Protein AF-A0AAE9TI35-F1 (afdb_monomer)

Solvent-accessible surface area (backbone atoms only — not comparable to full-atom values): 8285 Å² total; per-residue (Å²): 56,93,45,39,50,46,70,30,48,56,44,81,41,70,47,66,88,48,84,56,78,42,83,76,48,76,48,77,46,76,42,61,62,67,82,90,70,99,48,74,66,58,46,54,52,44,48,52,53,50,47,70,76,43,61,89,37,64,65,44,81,18,54,35,72,57,67,71,68,41,52,56,33,46,77,58,62,21,44,69,43,72,44,69,63,56,60,64,62,46,52,40,51,54,46,40,49,48,47,66,77,54,62,79,80,77,80,80,84,80,85,86,90,82,90,86,89,82,90,80,90,89,80,89,81,87,84,83,82,130

Organism: Paenibacillus polymyxa (NCBI:txid1406)

Structure (mmCIF, N/CA/C/O backbone):
data_AF-A0AAE9TI35-F1
#
_entry.id   AF-A0AAE9TI35-F1
#
loop_
_atom_site.group_PDB
_atom_site.id
_atom_site.type_symbol
_atom_site.label_atom_id
_atom_site.label_alt_id
_atom_site.label_comp_id
_atom_site.label_asym_id
_atom_site.label_entity_id
_atom_site.label_seq_id
_atom_site.pdbx_PDB_ins_code
_atom_site.Cartn_x
_atom_site.Cartn_y
_atom_site.Cartn_z
_atom_site.occupancy
_atom_site.B_iso_or_equiv
_atom_site.auth_seq_id
_atom_site.auth_comp_id
_atom_site.auth_asym_id
_atom_site.auth_atom_id
_atom_site.pdbx_PDB_model_num
ATOM 1 N N . MET A 1 1 ? 6.297 -2.334 9.171 1.00 83.50 1 MET A N 1
ATOM 2 C CA . MET A 1 1 ? 6.317 -2.728 7.746 1.00 83.50 1 MET A CA 1
ATOM 3 C C . MET A 1 1 ? 7.580 -3.492 7.413 1.00 83.50 1 MET A C 1
ATOM 5 O O . MET A 1 1 ? 8.645 -3.146 7.909 1.00 83.50 1 MET A O 1
ATOM 9 N N . ASN A 1 2 ? 7.466 -4.517 6.572 1.00 74.25 2 ASN A N 1
ATOM 10 C CA . ASN A 1 2 ? 8.547 -5.464 6.288 1.00 74.25 2 ASN A CA 1
ATOM 11 C C . ASN A 1 2 ? 9.257 -5.236 4.941 1.00 74.25 2 ASN A C 1
ATOM 13 O O . ASN A 1 2 ? 10.379 -5.708 4.775 1.00 74.25 2 ASN A O 1
ATOM 17 N N . GLN A 1 3 ? 8.640 -4.531 3.984 1.00 85.00 3 GLN A N 1
ATOM 18 C CA . GLN A 1 3 ? 9.132 -4.498 2.604 1.00 85.00 3 GLN A CA 1
ATOM 19 C C . GLN A 1 3 ? 8.966 -3.125 1.929 1.00 85.00 3 GLN A C 1
ATOM 21 O O . GLN A 1 3 ? 7.977 -2.415 2.121 1.00 85.00 3 GLN A O 1
ATOM 26 N N . HIS A 1 4 ? 9.936 -2.783 1.076 1.00 90.62 4 HIS A N 1
ATOM 27 C CA . HIS A 1 4 ? 9.862 -1.658 0.143 1.00 90.62 4 HIS A CA 1
ATOM 28 C C . HIS A 1 4 ? 8.936 -2.010 -1.029 1.00 90.62 4 HIS A C 1
ATOM 30 O O . HIS A 1 4 ? 9.104 -3.077 -1.629 1.00 90.62 4 HIS A O 1
ATOM 36 N N . PHE A 1 5 ? 8.049 -1.093 -1.428 1.00 91.25 5 PHE A N 1
ATOM 37 C CA . PHE A 1 5 ? 7.047 -1.289 -2.489 1.00 91.25 5 PHE A CA 1
ATOM 38 C C . PHE A 1 5 ? 7.642 -1.926 -3.751 1.00 91.25 5 PHE A C 1
ATOM 40 O O . PHE A 1 5 ? 7.205 -2.975 -4.206 1.00 91.25 5 PHE A O 1
ATOM 47 N N . GLY A 1 6 ? 8.733 -1.339 -4.254 1.00 86.31 6 GLY A N 1
ATOM 48 C CA . GLY A 1 6 ? 9.419 -1.799 -5.464 1.00 86.31 6 GLY A CA 1
ATOM 49 C C . GLY A 1 6 ? 9.820 -3.283 -5.480 1.00 86.31 6 GLY A C 1
ATOM 50 O O . GLY A 1 6 ? 9.948 -3.875 -6.544 1.00 86.31 6 GLY A O 1
ATOM 51 N N . ARG A 1 7 ? 10.038 -3.899 -4.316 1.00 87.94 7 ARG A N 1
ATOM 52 C CA . ARG A 1 7 ? 10.485 -5.297 -4.197 1.00 87.94 7 ARG A CA 1
ATOM 53 C C . ARG A 1 7 ? 9.380 -6.234 -3.715 1.00 87.94 7 ARG A C 1
ATOM 55 O O . ARG A 1 7 ? 9.629 -7.434 -3.615 1.00 87.94 7 ARG A O 1
ATOM 62 N N . ALA A 1 8 ? 8.212 -5.700 -3.370 1.00 89.38 8 ALA A N 1
ATOM 63 C CA . ALA A 1 8 ? 7.097 -6.496 -2.894 1.00 89.38 8 ALA A CA 1
ATOM 64 C C . ALA A 1 8 ? 6.610 -7.435 -4.004 1.00 89.38 8 ALA A C 1
ATOM 66 O O . ALA A 1 8 ? 6.548 -7.056 -5.171 1.00 89.38 8 ALA A O 1
ATOM 67 N N . LYS A 1 9 ? 6.300 -8.673 -3.624 1.00 90.31 9 LYS A N 1
ATOM 68 C CA . LYS A 1 9 ? 5.663 -9.681 -4.491 1.00 90.31 9 LYS A CA 1
ATOM 69 C C . LYS A 1 9 ? 4.254 -10.027 -4.021 1.00 90.31 9 LYS A C 1
ATOM 71 O O . LYS A 1 9 ? 3.552 -10.829 -4.628 1.00 90.31 9 LYS A O 1
ATOM 76 N N . GLU A 1 10 ? 3.857 -9.444 -2.902 1.00 93.44 10 GLU A N 1
ATOM 77 C CA . GLU A 1 10 ? 2.559 -9.624 -2.298 1.00 93.44 10 GLU A CA 1
ATOM 78 C C . GLU A 1 10 ? 2.249 -8.444 -1.382 1.00 93.44 10 GLU A C 1
ATOM 80 O O . GLU A 1 10 ? 3.154 -7.830 -0.812 1.00 93.44 10 GLU A O 1
ATOM 85 N N . PHE A 1 11 ? 0.961 -8.145 -1.259 1.00 95.12 11 PHE A N 1
ATOM 86 C CA . PHE A 1 11 ? 0.412 -7.184 -0.321 1.00 95.12 11 PHE A CA 1
ATOM 87 C C . PHE A 1 11 ? -0.527 -7.901 0.639 1.00 95.12 11 PHE A C 1
ATOM 89 O O . PHE A 1 11 ? -1.419 -8.647 0.226 1.00 95.12 11 PHE A O 1
ATOM 96 N N . MET A 1 12 ? -0.315 -7.661 1.927 1.00 96.19 12 MET A N 1
ATOM 97 C CA . MET A 1 12 ? -1.218 -8.089 2.986 1.00 96.19 12 MET A CA 1
ATOM 98 C C . MET A 1 12 ? -2.366 -7.084 3.074 1.00 96.19 12 MET A C 1
ATOM 100 O O . MET A 1 12 ? -2.128 -5.889 3.242 1.00 96.19 12 MET A O 1
ATOM 104 N N . ILE A 1 13 ? -3.597 -7.563 2.929 1.00 97.38 13 ILE A N 1
ATOM 105 C CA . ILE A 1 13 ? -4.797 -6.731 2.929 1.00 97.38 13 ILE A CA 1
ATOM 106 C C . ILE A 1 13 ? -5.427 -6.777 4.310 1.00 97.38 13 ILE A C 1
ATOM 108 O O . ILE A 1 13 ? -5.723 -7.853 4.834 1.00 97.38 13 ILE A O 1
ATOM 112 N N . TYR A 1 14 ? -5.645 -5.593 4.868 1.00 96.88 14 TYR A N 1
ATOM 113 C CA . TYR A 1 14 ? -6.246 -5.402 6.174 1.00 96.88 14 TYR A CA 1
ATOM 114 C C . TYR A 1 14 ? -7.477 -4.511 6.065 1.00 96.88 14 TYR A C 1
ATOM 116 O O . TYR A 1 14 ? -7.505 -3.569 5.274 1.00 96.88 14 TYR A O 1
ATOM 124 N N . GLU A 1 15 ? -8.466 -4.794 6.901 1.00 95.50 15 GLU A N 1
ATOM 125 C CA . GLU A 1 15 ? -9.620 -3.935 7.130 1.00 95.50 15 GLU A CA 1
ATOM 126 C C . GLU A 1 15 ? -9.599 -3.455 8.579 1.00 95.50 15 GLU A C 1
ATOM 128 O O . GLU A 1 15 ? -9.290 -4.216 9.499 1.00 95.50 15 GLU A O 1
ATOM 133 N N . SER A 1 16 ? -9.914 -2.182 8.792 1.00 94.62 16 SER A N 1
ATOM 134 C CA . SER A 1 16 ? -10.018 -1.615 10.130 1.00 94.62 16 SER A CA 1
ATOM 135 C C . SER A 1 16 ? -11.013 -0.465 10.154 1.00 94.62 16 SER A C 1
ATOM 137 O O . SER A 1 16 ? -11.077 0.344 9.229 1.00 94.62 16 SER A O 1
ATOM 139 N N . ASP A 1 17 ? -11.754 -0.369 11.251 1.00 90.25 17 ASP A N 1
ATOM 140 C CA . ASP A 1 17 ? -12.627 0.759 11.576 1.00 90.25 17 ASP A CA 1
ATOM 141 C C . ASP A 1 17 ? -11.923 1.833 12.432 1.00 90.25 17 ASP A C 1
ATOM 143 O O . ASP A 1 17 ? -12.543 2.819 12.842 1.00 90.25 17 ASP A O 1
ATOM 147 N N . GLY A 1 18 ? -10.627 1.654 12.706 1.00 89.31 18 GLY A N 1
ATOM 148 C CA . GLY A 1 18 ? -9.849 2.482 13.626 1.00 89.31 18 GLY A CA 1
ATOM 149 C C . GLY A 1 18 ? -9.885 2.006 15.081 1.00 89.31 18 GLY A C 1
ATOM 150 O O . GLY A 1 18 ? -9.323 2.681 15.942 1.00 89.31 18 GLY A O 1
ATOM 151 N N . THR A 1 19 ? -10.495 0.856 15.371 1.00 90.25 19 THR A N 1
ATOM 152 C CA . THR A 1 19 ? -10.481 0.214 16.697 1.00 90.25 19 THR A CA 1
ATOM 153 C C . THR A 1 19 ? -9.895 -1.189 16.628 1.00 90.25 19 THR A C 1
ATOM 155 O O . THR A 1 19 ? -9.071 -1.544 17.469 1.00 90.25 19 THR A O 1
ATOM 158 N N . ILE A 1 20 ? -10.297 -1.968 15.624 1.00 92.31 20 ILE A N 1
ATOM 159 C CA . ILE A 1 20 ? -9.864 -3.357 15.424 1.00 92.31 20 ILE A CA 1
ATOM 160 C C . ILE A 1 20 ? -9.183 -3.475 14.064 1.00 92.31 20 ILE A C 1
ATOM 162 O O . ILE A 1 20 ? -9.574 -2.794 13.118 1.00 92.31 20 ILE A O 1
ATOM 166 N N . VAL A 1 21 ? -8.173 -4.338 13.960 1.00 95.62 21 VAL A N 1
ATOM 167 C CA . VAL A 1 21 ? -7.503 -4.676 12.700 1.00 95.62 21 VAL A CA 1
ATOM 168 C C . VAL A 1 21 ? -7.833 -6.119 12.340 1.00 95.62 21 VAL A C 1
ATOM 170 O O . VAL A 1 21 ? -7.593 -7.027 13.129 1.00 95.62 21 VAL A O 1
ATOM 173 N N . ASN A 1 22 ? -8.375 -6.331 11.143 1.00 96.25 22 ASN A N 1
ATOM 174 C CA . ASN A 1 22 ? -8.689 -7.649 10.607 1.00 96.25 22 ASN A CA 1
ATOM 175 C C . ASN A 1 22 ? -7.824 -7.922 9.382 1.00 96.25 22 ASN A C 1
ATOM 177 O O . ASN A 1 22 ? -7.787 -7.125 8.446 1.00 96.25 22 ASN A O 1
ATOM 181 N N . PHE A 1 23 ? -7.157 -9.071 9.361 1.00 96.62 23 PHE A N 1
ATOM 182 C CA . PHE A 1 23 ? -6.462 -9.542 8.172 1.00 96.62 23 PHE A CA 1
ATOM 183 C C . PHE A 1 23 ? -7.451 -10.207 7.208 1.00 96.62 23 PHE A C 1
ATOM 185 O O . PHE A 1 23 ? -8.109 -11.184 7.562 1.00 96.62 23 PHE A O 1
ATOM 192 N N . ILE A 1 24 ? -7.545 -9.679 5.988 1.00 97.25 24 ILE A N 1
ATOM 193 C CA . ILE A 1 24 ? -8.504 -10.121 4.966 1.00 97.25 24 ILE A CA 1
ATOM 194 C C . ILE A 1 24 ? -7.866 -11.112 3.990 1.00 97.25 24 ILE A C 1
ATOM 196 O O . ILE A 1 24 ? -8.546 -11.987 3.454 1.00 97.25 24 ILE A O 1
ATOM 200 N N . GLY A 1 25 ? -6.555 -11.010 3.761 1.00 96.75 25 GLY A N 1
ATOM 201 C CA . GLY A 1 25 ? -5.828 -11.966 2.932 1.00 96.75 25 GLY A CA 1
ATOM 202 C C . GLY A 1 25 ? -4.592 -11.386 2.260 1.00 96.75 25 GLY A C 1
ATOM 203 O O . GLY A 1 25 ? -4.123 -10.299 2.587 1.00 96.75 25 GLY A O 1
ATOM 204 N N . ILE A 1 26 ? -4.060 -12.134 1.294 1.00 96.62 26 ILE A N 1
ATOM 205 C CA . ILE A 1 26 ? -2.853 -11.777 0.542 1.00 96.62 26 ILE A CA 1
ATOM 206 C C . ILE A 1 26 ? -3.211 -11.589 -0.929 1.00 96.62 26 ILE A C 1
ATOM 208 O O . ILE A 1 26 ? -3.826 -12.467 -1.537 1.00 96.62 26 ILE A O 1
ATOM 212 N N . ARG A 1 27 ? -2.767 -10.482 -1.524 1.00 95.69 27 ARG A N 1
ATOM 21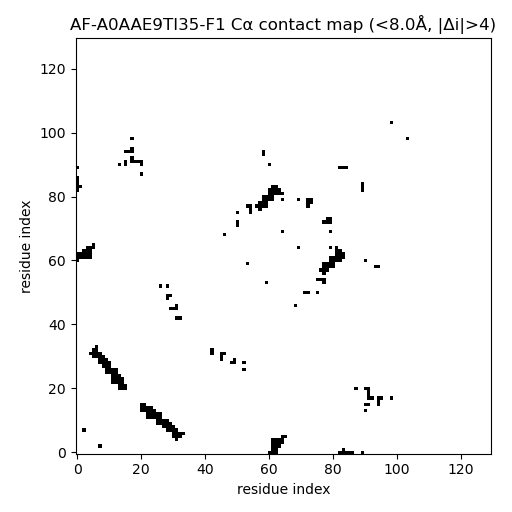3 C CA . ARG A 1 27 ? -2.808 -10.253 -2.973 1.00 95.69 27 ARG A CA 1
ATOM 214 C C . ARG A 1 27 ? -1.398 -10.334 -3.533 1.00 95.69 27 ARG A C 1
ATOM 216 O O . ARG A 1 27 ? -0.553 -9.511 -3.197 1.00 95.69 27 ARG A O 1
ATOM 223 N N . LYS A 1 28 ? -1.132 -11.339 -4.366 1.00 93.19 28 LYS A N 1
ATOM 224 C CA . LYS A 1 28 ? 0.165 -11.502 -5.036 1.00 93.19 28 LYS A CA 1
ATOM 225 C C . LYS A 1 28 ? 0.273 -10.529 -6.204 1.00 93.19 28 LYS A C 1
ATOM 227 O O . LYS A 1 28 ? -0.709 -10.318 -6.906 1.00 93.19 28 LYS A O 1
ATOM 232 N N . VAL A 1 29 ? 1.459 -9.968 -6.398 1.00 89.00 29 VAL A N 1
ATOM 233 C CA . VAL A 1 29 ? 1.767 -9.005 -7.460 1.00 89.00 29 VAL A CA 1
ATOM 234 C C . VAL A 1 29 ? 3.143 -9.287 -8.047 1.00 89.00 29 VAL A C 1
ATOM 236 O O . VAL A 1 29 ? 4.002 -9.901 -7.407 1.00 89.00 29 VAL A O 1
ATOM 239 N N . GLN A 1 30 ? 3.384 -8.796 -9.255 1.00 85.69 30 GLN A N 1
ATOM 240 C CA . GLN A 1 30 ? 4.735 -8.738 -9.798 1.00 85.69 30 GLN A CA 1
ATOM 241 C C . GLN A 1 30 ? 5.544 -7.635 -9.108 1.00 85.69 30 GLN A C 1
ATOM 243 O O . GLN A 1 30 ? 5.029 -6.558 -8.806 1.00 85.69 30 GLN A O 1
ATOM 248 N N . SER A 1 31 ? 6.836 -7.880 -8.866 1.00 85.56 31 SER A N 1
ATOM 249 C CA . SER A 1 31 ? 7.694 -6.848 -8.279 1.00 85.56 31 SER A CA 1
ATOM 250 C C . SER A 1 31 ? 7.934 -5.706 -9.260 1.00 85.56 31 SER A C 1
ATOM 252 O O . SER A 1 31 ? 8.397 -5.928 -10.376 1.00 85.56 31 SER A O 1
ATOM 254 N N . TYR A 1 32 ? 7.707 -4.472 -8.822 1.00 83.69 32 TYR A N 1
ATOM 255 C CA . TYR A 1 32 ? 7.868 -3.290 -9.672 1.00 83.69 32 TYR A CA 1
ATOM 256 C C . TYR A 1 32 ? 9.332 -3.036 -10.099 1.00 83.69 32 TYR A C 1
ATOM 258 O O . TYR A 1 32 ? 9.608 -2.617 -11.222 1.00 83.69 32 TYR A O 1
ATOM 266 N N . CYS A 1 33 ? 10.301 -3.344 -9.234 1.00 78.44 33 CYS A N 1
ATOM 267 C CA . CYS A 1 33 ? 11.734 -3.270 -9.519 1.00 78.44 33 CYS A CA 1
ATOM 268 C C . CYS A 1 33 ? 12.279 -4.631 -9.984 1.00 78.44 33 CYS A C 1
ATOM 270 O O . CYS A 1 33 ? 13.117 -5.227 -9.304 1.00 78.44 33 CYS A O 1
ATOM 272 N N . HIS A 1 34 ? 11.837 -5.133 -11.138 1.00 66.25 34 HIS A N 1
ATOM 273 C CA . HIS A 1 34 ? 12.556 -6.216 -11.814 1.00 66.25 34 HIS A CA 1
ATOM 274 C C . HIS A 1 34 ? 13.918 -5.694 -12.313 1.00 66.25 34 HIS A C 1
ATOM 276 O O . HIS A 1 34 ? 14.011 -4.679 -13.004 1.00 66.25 34 HIS A O 1
ATOM 282 N N . GLY A 1 35 ? 15.003 -6.337 -11.873 1.00 51.84 35 GLY A N 1
ATOM 283 C CA . GLY A 1 35 ? 16.373 -5.918 -12.162 1.00 51.84 35 GLY A CA 1
ATOM 284 C C . GLY A 1 35 ? 16.791 -6.186 -13.611 1.00 51.84 35 GLY A C 1
ATOM 285 O O . GLY A 1 35 ? 16.596 -7.285 -14.113 1.00 51.84 35 GLY A O 1
ATOM 286 N N . LYS A 1 36 ? 17.458 -5.190 -14.211 1.00 45.47 36 LYS A N 1
ATOM 287 C CA . LYS A 1 36 ? 18.216 -5.235 -15.478 1.00 45.47 36 LYS A CA 1
ATOM 288 C C . LYS A 1 36 ? 17.417 -5.571 -16.750 1.00 45.47 36 LYS A C 1
ATO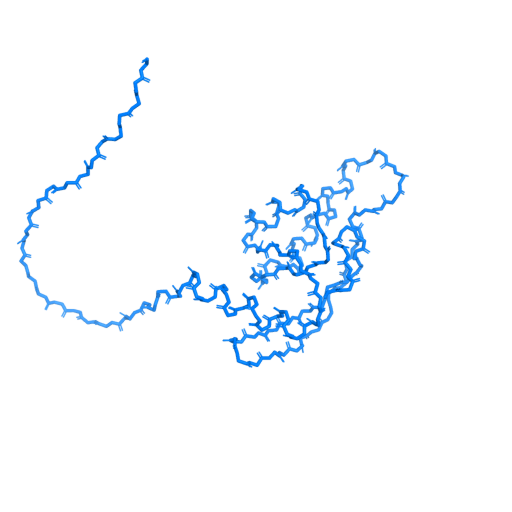M 290 O O . LYS A 1 36 ? 17.664 -6.599 -17.364 1.00 45.47 36 LYS A O 1
ATOM 295 N N . ALA A 1 37 ? 16.574 -4.649 -17.210 1.00 38.94 37 ALA A N 1
ATOM 296 C CA . ALA A 1 37 ? 16.428 -4.350 -18.640 1.00 38.94 37 ALA A CA 1
ATOM 297 C C . ALA A 1 37 ? 15.675 -3.024 -18.826 1.00 38.94 37 ALA A C 1
ATOM 299 O O . ALA A 1 37 ? 14.695 -2.750 -18.135 1.00 38.94 37 ALA A O 1
ATOM 300 N N . ASP A 1 38 ? 16.163 -2.212 -19.755 1.00 47.03 38 ASP A N 1
ATOM 301 C CA . ASP A 1 38 ? 15.570 -0.997 -20.318 1.00 47.03 38 ASP A CA 1
ATOM 302 C C . ASP A 1 38 ? 14.194 -1.253 -20.966 1.00 47.03 38 ASP A C 1
ATOM 304 O O . ASP A 1 38 ? 14.030 -1.192 -22.180 1.00 47.03 38 ASP A O 1
ATOM 308 N N . CYS A 1 39 ? 13.173 -1.585 -20.179 1.00 51.28 39 CYS A N 1
ATOM 309 C CA . CYS A 1 39 ? 11.807 -1.749 -20.676 1.00 51.28 39 CYS A CA 1
ATOM 310 C C . CYS A 1 39 ? 10.863 -0.862 -19.863 1.00 51.28 39 CYS A C 1
ATOM 312 O O . CYS A 1 39 ? 10.228 -1.293 -18.902 1.00 51.28 39 CYS A O 1
ATOM 314 N N . ASN A 1 40 ? 10.754 0.412 -20.258 1.00 55.66 40 ASN A N 1
ATOM 315 C CA . ASN A 1 40 ? 9.728 1.318 -19.727 1.00 55.66 40 ASN A CA 1
ATOM 316 C C . ASN A 1 40 ? 8.305 0.739 -19.882 1.00 55.66 40 ASN A C 1
ATOM 318 O O . ASN A 1 40 ? 7.446 1.034 -19.057 1.00 55.66 40 ASN A O 1
ATOM 322 N N . GLY A 1 41 ? 8.064 -0.109 -20.892 1.00 60.66 41 GLY A N 1
ATOM 323 C CA . GLY A 1 41 ? 6.771 -0.766 -21.113 1.00 60.66 41 GLY A CA 1
ATOM 324 C C . GLY A 1 41 ? 6.346 -1.688 -19.965 1.00 60.66 41 GLY A C 1
ATOM 325 O O . GLY A 1 41 ? 5.215 -1.592 -19.491 1.00 60.66 41 GLY A O 1
ATOM 326 N N . ASP A 1 42 ? 7.268 -2.500 -19.447 1.00 73.62 42 ASP A N 1
ATOM 327 C CA . ASP A 1 42 ? 6.950 -3.519 -18.437 1.00 73.62 42 ASP A CA 1
ATOM 328 C C . ASP A 1 42 ? 6.655 -2.901 -17.069 1.00 73.62 42 ASP A C 1
ATOM 330 O O . ASP A 1 42 ? 5.791 -3.380 -16.335 1.00 73.62 42 ASP A O 1
ATOM 334 N N . LYS A 1 43 ? 7.327 -1.795 -16.727 1.00 78.81 43 LYS A N 1
ATOM 335 C CA . LYS A 1 43 ? 7.073 -1.071 -15.471 1.00 78.81 43 LYS A CA 1
ATOM 336 C C . LYS A 1 43 ? 5.707 -0.4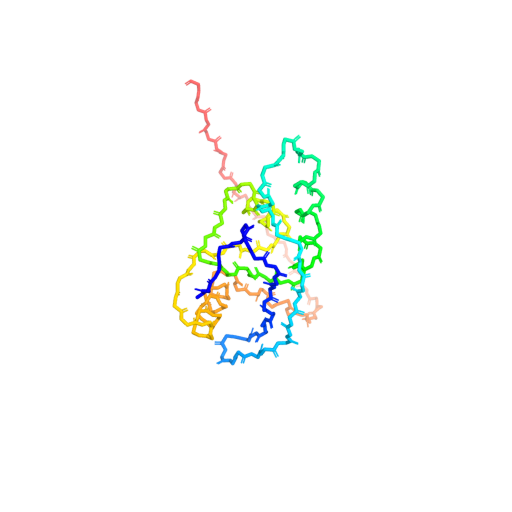00 -15.457 1.00 78.81 43 LYS A C 1
ATOM 338 O O . LYS A 1 43 ? 5.044 -0.421 -14.424 1.00 78.81 43 LYS A O 1
ATOM 343 N N . VAL A 1 44 ? 5.288 0.185 -16.580 1.00 84.44 44 VAL A N 1
ATOM 344 C CA . VAL A 1 44 ? 3.970 0.825 -16.694 1.00 84.44 44 VAL A CA 1
ATOM 345 C C . VAL A 1 44 ? 2.864 -0.218 -16.566 1.00 84.44 44 VAL A C 1
ATOM 347 O O . VAL A 1 44 ? 1.911 0.003 -15.823 1.00 84.44 44 VAL A O 1
ATOM 350 N N . GLU A 1 45 ? 3.002 -1.364 -17.234 1.00 86.06 45 GLU A N 1
ATOM 351 C CA . GLU A 1 45 ? 2.006 -2.435 -17.146 1.00 86.06 45 GLU A CA 1
ATOM 352 C C . GLU A 1 45 ? 1.972 -3.069 -15.749 1.00 86.06 45 GLU A C 1
ATOM 354 O O . GLU A 1 45 ? 0.903 -3.200 -15.157 1.00 86.06 45 GLU A O 1
ATOM 359 N N . THR A 1 46 ? 3.143 -3.334 -15.158 1.00 88.19 46 THR A N 1
ATOM 360 C CA . THR A 1 46 ? 3.248 -3.822 -13.771 1.00 88.19 46 THR A CA 1
ATOM 361 C C . THR A 1 46 ? 2.609 -2.841 -12.786 1.00 88.19 46 THR A C 1
ATOM 363 O O . THR A 1 46 ? 1.913 -3.249 -11.859 1.00 88.19 46 THR A O 1
ATOM 366 N N . MET A 1 47 ? 2.808 -1.531 -12.975 1.00 92.44 47 MET A N 1
ATOM 367 C CA . MET A 1 47 ? 2.180 -0.528 -12.116 1.00 92.44 47 MET A CA 1
ATOM 368 C C . MET A 1 47 ? 0.658 -0.550 -12.251 1.00 92.44 47 MET A C 1
ATOM 370 O O . MET A 1 47 ? -0.036 -0.529 -11.238 1.00 92.44 47 MET A O 1
ATOM 374 N N . LYS A 1 48 ? 0.127 -0.629 -13.476 1.00 91.94 48 LYS A N 1
ATOM 375 C CA . LYS A 1 48 ? -1.322 -0.732 -13.710 1.00 91.94 48 LYS A CA 1
ATOM 376 C C . LYS A 1 48 ? -1.919 -1.970 -13.045 1.00 91.94 48 LYS A C 1
ATOM 378 O O . LYS A 1 48 ? -2.979 -1.863 -12.428 1.00 91.94 48 LYS A O 1
ATOM 383 N N . GLU A 1 49 ? -1.239 -3.111 -13.128 1.00 91.62 49 GLU A N 1
ATOM 384 C CA . GLU A 1 49 ? -1.644 -4.337 -12.436 1.00 91.62 49 GLU A CA 1
ATOM 385 C C . GLU A 1 49 ? -1.707 -4.103 -10.921 1.00 91.62 49 GLU A C 1
ATOM 387 O O . GLU A 1 49 ? -2.751 -4.336 -10.309 1.00 91.62 49 GLU A O 1
ATOM 392 N N . ILE A 1 50 ? -0.639 -3.560 -10.324 1.00 93.50 50 ILE A N 1
ATOM 393 C CA . ILE A 1 50 ? -0.597 -3.262 -8.886 1.00 93.50 50 ILE A CA 1
ATOM 394 C C . ILE A 1 50 ? -1.736 -2.317 -8.493 1.00 93.50 50 ILE A C 1
ATOM 396 O O . ILE A 1 50 ? -2.457 -2.617 -7.546 1.00 93.50 50 ILE A O 1
ATOM 400 N N . LEU A 1 51 ? -1.950 -1.223 -9.233 1.00 94.94 51 LEU A N 1
ATOM 401 C CA . LEU A 1 51 ? -3.045 -0.280 -8.982 1.00 94.94 51 LEU A CA 1
ATOM 402 C C . LEU A 1 51 ? -4.407 -0.973 -9.024 1.00 94.94 51 LEU A C 1
ATOM 404 O O . LEU A 1 51 ? -5.226 -0.769 -8.133 1.00 94.94 51 LEU A O 1
ATOM 408 N N . SER A 1 52 ? -4.644 -1.836 -10.015 1.00 94.44 52 SER A N 1
ATOM 409 C CA . SER A 1 52 ? -5.895 -2.594 -10.111 1.00 94.44 52 SER A CA 1
ATOM 410 C C . SER A 1 52 ? -6.117 -3.518 -8.910 1.00 94.44 52 SER A C 1
ATOM 412 O O . SER A 1 52 ? -7.258 -3.714 -8.495 1.00 94.44 52 SER A O 1
ATOM 414 N N . MET A 1 53 ? -5.031 -4.022 -8.321 1.00 94.12 53 MET A N 1
ATOM 415 C CA . MET A 1 53 ? -5.038 -4.925 -7.173 1.00 94.12 53 MET A CA 1
ATOM 416 C C . MET A 1 53 ? -5.175 -4.209 -5.832 1.00 94.12 53 MET A C 1
ATOM 418 O O . MET A 1 53 ? -5.420 -4.889 -4.842 1.00 94.12 53 MET A O 1
ATOM 422 N N . VAL A 1 54 ? -5.005 -2.885 -5.760 1.00 95.50 54 VAL A N 1
ATOM 423 C CA . VAL A 1 54 ? -5.108 -2.112 -4.503 1.00 95.50 54 VAL A CA 1
ATOM 424 C C . VAL A 1 54 ? -6.095 -0.944 -4.580 1.00 95.50 54 VAL A C 1
ATOM 426 O O . VAL A 1 54 ? -6.223 -0.193 -3.622 1.00 95.50 54 VAL A O 1
ATOM 429 N N . ARG A 1 55 ? -6.818 -0.786 -5.696 1.00 94.88 55 ARG A N 1
ATOM 430 C CA . ARG A 1 55 ? -7.770 0.318 -5.949 1.00 94.88 55 ARG A CA 1
ATOM 431 C C . ARG A 1 55 ? -8.916 0.443 -4.942 1.00 94.88 55 ARG A C 1
ATOM 433 O O . ARG A 1 55 ? -9.604 1.455 -4.916 1.00 94.88 55 ARG A O 1
ATOM 440 N N . ASP A 1 56 ? -9.207 -0.623 -4.214 1.00 94.88 56 ASP A N 1
ATOM 441 C CA . ASP A 1 56 ? -10.232 -0.708 -3.173 1.00 94.88 56 ASP A CA 1
ATOM 442 C C . ASP A 1 56 ? -9.655 -0.467 -1.768 1.00 94.88 56 ASP A C 1
ATOM 444 O O . ASP A 1 56 ? -10.398 -0.453 -0.790 1.00 94.88 56 ASP A O 1
ATOM 448 N N . CYS A 1 57 ? -8.343 -0.252 -1.653 1.00 96.69 57 CYS A N 1
ATOM 449 C CA . CYS A 1 57 ? -7.676 0.103 -0.411 1.00 96.69 57 CYS A CA 1
ATOM 450 C C . CYS A 1 57 ? -7.533 1.625 -0.300 1.00 96.69 57 CYS A C 1
ATOM 452 O O . CYS A 1 57 ? -7.126 2.294 -1.242 1.00 96.69 57 CYS A O 1
ATOM 454 N N . ALA A 1 58 ? -7.800 2.181 0.882 1.00 95.25 58 ALA A N 1
ATOM 455 C CA . ALA A 1 58 ? -7.597 3.612 1.126 1.00 95.25 58 ALA A CA 1
ATOM 456 C C . ALA A 1 58 ? -6.122 3.971 1.386 1.00 95.25 58 ALA A C 1
ATOM 458 O O . ALA A 1 58 ? -5.682 5.078 1.085 1.00 95.25 58 ALA A O 1
ATOM 459 N N . LEU A 1 59 ? -5.361 3.039 1.965 1.00 95.62 59 LEU A N 1
ATOM 460 C CA . LEU A 1 59 ? -3.973 3.224 2.384 1.00 95.62 59 LEU A CA 1
ATOM 461 C C . LEU A 1 59 ? -3.100 2.107 1.815 1.00 95.62 59 LEU A C 1
ATOM 463 O O . LEU A 1 59 ? -3.517 0.949 1.782 1.00 95.62 59 LEU A O 1
ATOM 467 N N . LEU A 1 60 ? -1.861 2.445 1.459 1.00 96.62 60 LEU A N 1
ATOM 468 C CA . LEU A 1 60 ? -0.800 1.475 1.203 1.00 96.62 60 LEU A CA 1
ATOM 469 C C . LEU A 1 60 ? 0.386 1.786 2.112 1.00 96.62 60 LEU A C 1
ATOM 471 O O . LEU A 1 60 ? 1.016 2.833 1.984 1.00 96.62 60 LEU A O 1
ATOM 475 N N . LEU A 1 61 ? 0.704 0.864 3.019 1.00 96.25 61 LEU A N 1
ATOM 476 C CA . LEU A 1 61 ? 1.808 1.010 3.965 1.00 96.25 61 LEU A CA 1
ATOM 477 C C . LEU A 1 61 ? 3.036 0.249 3.450 1.00 96.25 61 LEU A C 1
ATOM 479 O O . LEU A 1 61 ? 2.935 -0.906 3.035 1.00 96.25 61 LEU A O 1
ATOM 483 N N . SER A 1 62 ? 4.207 0.881 3.465 1.00 95.88 62 SER A N 1
ATOM 484 C CA . SER A 1 62 ? 5.462 0.243 3.047 1.00 95.88 62 SER A CA 1
ATOM 485 C C . SER A 1 62 ? 6.655 0.801 3.815 1.00 95.88 62 SER A C 1
ATOM 487 O O . SER A 1 62 ? 6.579 1.882 4.390 1.00 95.88 62 SER A O 1
ATOM 489 N N . SER A 1 63 ? 7.793 0.101 3.792 1.00 94.38 63 SER A N 1
ATOM 490 C CA . SER A 1 63 ? 9.038 0.641 4.363 1.00 94.38 63 SER A CA 1
ATOM 491 C C . SER A 1 63 ? 9.718 1.672 3.449 1.00 94.38 63 SER A C 1
ATOM 493 O O . SER A 1 63 ? 10.793 2.171 3.772 1.00 94.38 63 SER A O 1
ATOM 495 N N . GLY A 1 64 ? 9.153 1.928 2.267 1.00 94.19 64 GLY A N 1
ATOM 496 C CA . GLY A 1 64 ? 9.698 2.837 1.269 1.00 94.19 64 GLY A CA 1
ATOM 497 C C . GLY A 1 64 ? 9.032 2.655 -0.091 1.00 94.19 64 GLY A C 1
ATOM 498 O O . GLY A 1 64 ? 8.656 1.543 -0.479 1.00 94.19 64 GLY A O 1
ATOM 499 N N . ILE A 1 65 ? 8.913 3.759 -0.820 1.00 94.50 65 ILE A N 1
ATOM 500 C CA . ILE A 1 65 ? 8.333 3.838 -2.159 1.00 94.50 65 ILE A CA 1
ATOM 501 C C . ILE A 1 65 ? 9.051 4.944 -2.943 1.00 94.50 65 ILE A C 1
ATOM 503 O O . ILE A 1 65 ? 9.459 5.944 -2.360 1.00 94.50 65 ILE A O 1
ATOM 507 N N . GLY A 1 66 ? 9.246 4.751 -4.250 1.00 91.56 66 GLY A N 1
ATOM 508 C CA . GLY A 1 66 ? 9.785 5.803 -5.123 1.00 91.56 66 GLY A CA 1
ATOM 509 C C . GLY A 1 66 ? 8.704 6.807 -5.535 1.00 91.56 66 GLY A C 1
ATOM 510 O O . GLY A 1 66 ? 7.522 6.492 -5.450 1.00 91.56 66 GLY A O 1
ATOM 511 N N . GLU A 1 67 ? 9.093 7.980 -6.040 1.00 92.50 67 GLU A N 1
ATOM 512 C CA . GLU A 1 67 ? 8.128 9.044 -6.378 1.00 92.50 67 GLU A CA 1
ATOM 513 C C . GLU A 1 67 ? 7.127 8.629 -7.471 1.00 92.50 67 GLU A C 1
ATOM 515 O O . GLU A 1 67 ? 5.929 8.743 -7.259 1.00 92.50 67 GLU A O 1
ATOM 520 N N . ALA A 1 68 ? 7.574 8.023 -8.577 1.00 92.00 68 ALA A N 1
ATOM 521 C CA . ALA A 1 68 ? 6.665 7.612 -9.655 1.00 92.00 68 ALA A CA 1
ATOM 522 C C . ALA A 1 68 ? 5.522 6.658 -9.210 1.00 92.00 68 ALA A C 1
ATOM 524 O O . ALA A 1 68 ? 4.359 6.953 -9.482 1.00 92.00 68 ALA A O 1
ATOM 525 N N . PRO A 1 69 ? 5.776 5.526 -8.513 1.00 93.19 69 PRO A N 1
ATOM 526 C CA . PRO A 1 69 ? 4.682 4.678 -8.028 1.00 93.19 69 PRO A CA 1
ATOM 527 C C . PRO A 1 69 ? 3.850 5.334 -6.916 1.00 93.19 69 PRO A C 1
ATOM 529 O O . PRO A 1 69 ? 2.677 5.005 -6.765 1.00 93.19 69 PRO A O 1
ATOM 532 N N . LYS A 1 70 ? 4.433 6.252 -6.138 1.00 95.50 70 LYS A N 1
ATOM 533 C CA . LYS A 1 70 ? 3.723 7.016 -5.104 1.00 95.50 70 LYS A CA 1
ATOM 534 C C . LYS A 1 70 ? 2.701 7.967 -5.727 1.00 95.50 70 LYS A C 1
ATOM 536 O O . LYS A 1 70 ? 1.546 7.933 -5.317 1.00 95.50 70 LYS A O 1
ATOM 541 N N . GLU A 1 71 ? 3.102 8.745 -6.729 1.00 95.62 71 GLU A N 1
ATOM 542 C CA . GLU A 1 71 ? 2.208 9.633 -7.484 1.00 95.62 71 GLU A CA 1
ATOM 543 C C . GLU A 1 71 ? 1.069 8.833 -8.127 1.00 95.62 71 GLU A C 1
ATOM 545 O O . GLU A 1 71 ? -0.100 9.146 -7.922 1.00 95.62 71 GLU A O 1
ATOM 550 N N . ALA A 1 72 ? 1.390 7.717 -8.786 1.00 95.06 72 ALA A N 1
ATOM 551 C CA . ALA A 1 72 ? 0.392 6.862 -9.426 1.00 95.06 72 ALA A CA 1
ATOM 552 C C . ALA A 1 72 ? -0.633 6.259 -8.437 1.00 95.06 72 ALA A C 1
ATOM 554 O O . ALA A 1 72 ? -1.809 6.119 -8.772 1.00 95.06 72 ALA A O 1
ATOM 555 N N . LEU A 1 73 ? -0.217 5.907 -7.212 1.00 96.56 73 LEU A N 1
ATOM 556 C CA . LEU A 1 73 ? -1.142 5.468 -6.155 1.00 96.56 73 LEU A CA 1
ATOM 557 C C . LEU A 1 73 ? -2.059 6.608 -5.704 1.00 96.56 73 LEU A C 1
ATOM 559 O O . LEU A 1 73 ? -3.268 6.407 -5.591 1.00 96.56 73 LEU A O 1
ATOM 563 N N . GLN A 1 74 ? -1.496 7.800 -5.491 1.00 95.44 74 GLN A N 1
ATOM 564 C CA . GLN A 1 74 ? -2.256 8.980 -5.074 1.00 95.44 74 GLN A CA 1
ATOM 565 C C . GLN A 1 74 ? -3.305 9.373 -6.117 1.00 95.44 74 GLN A C 1
ATOM 567 O O . GLN A 1 74 ? -4.455 9.623 -5.758 1.00 95.44 74 GLN A O 1
ATOM 572 N N . GLU A 1 75 ? -2.945 9.357 -7.401 1.00 95.75 75 GLU A N 1
ATOM 573 C CA . GLU A 1 75 ? -3.875 9.588 -8.514 1.00 95.75 75 GLU A CA 1
ATOM 574 C C . GLU A 1 75 ? -4.999 8.542 -8.565 1.00 95.75 75 GLU A C 1
ATOM 576 O O . GLU A 1 75 ? -6.133 8.864 -8.919 1.00 95.75 75 GLU A O 1
ATOM 581 N N . ALA A 1 76 ? -4.716 7.301 -8.160 1.00 95.12 76 ALA A N 1
ATOM 582 C CA . ALA A 1 76 ? -5.708 6.235 -8.046 1.00 95.12 76 ALA A CA 1
ATOM 583 C C . ALA A 1 76 ? -6.568 6.314 -6.766 1.00 95.12 76 ALA A C 1
ATOM 585 O O . ALA A 1 76 ? -7.443 5.469 -6.573 1.00 95.12 76 ALA A O 1
ATOM 586 N N . GLY A 1 77 ? -6.343 7.305 -5.895 1.00 94.62 77 GLY A N 1
ATOM 587 C CA . GLY A 1 77 ? -7.069 7.475 -4.633 1.00 94.62 77 GLY A CA 1
ATOM 588 C C . GLY A 1 77 ? -6.575 6.584 -3.489 1.00 94.62 77 GLY A C 1
ATOM 589 O O . GLY A 1 77 ? -7.245 6.486 -2.462 1.00 94.62 77 GLY A O 1
ATOM 590 N N . VAL A 1 78 ? -5.411 5.953 -3.647 1.00 96.25 78 VAL A N 1
ATOM 591 C CA . VAL A 1 78 ? -4.758 5.132 -2.622 1.00 96.25 78 VAL A CA 1
ATOM 592 C C . VAL A 1 78 ? -3.648 5.965 -1.998 1.00 96.25 78 VAL A C 1
ATOM 594 O O . VAL A 1 78 ? -2.732 6.385 -2.696 1.00 96.25 78 VAL A O 1
ATOM 597 N N . LEU A 1 79 ? -3.690 6.217 -0.692 1.00 95.44 79 LEU A N 1
ATOM 598 C CA . LEU A 1 79 ? -2.682 7.046 -0.032 1.00 95.44 79 LEU A CA 1
ATOM 599 C C . LEU A 1 79 ? -1.458 6.197 0.378 1.00 95.44 79 LEU A C 1
ATOM 601 O O . LEU A 1 79 ? -1.563 5.382 1.301 1.00 95.44 79 LEU A O 1
ATOM 605 N N . PRO A 1 80 ? -0.286 6.367 -0.270 1.00 96.00 80 PRO A N 1
ATOM 606 C CA . PRO A 1 80 ? 0.932 5.671 0.119 1.00 96.00 80 PRO A CA 1
ATOM 607 C C . PRO A 1 80 ? 1.556 6.315 1.360 1.00 96.00 80 PRO A C 1
ATOM 609 O O . PRO A 1 80 ? 1.811 7.520 1.391 1.00 96.00 80 PRO A O 1
ATOM 612 N N . ILE A 1 81 ? 1.874 5.498 2.358 1.00 95.31 81 ILE A N 1
ATOM 613 C CA . ILE A 1 81 ? 2.553 5.909 3.585 1.00 95.31 81 ILE A CA 1
ATOM 614 C C . ILE A 1 81 ? 3.837 5.098 3.738 1.00 95.31 81 ILE A C 1
ATOM 616 O O . ILE A 1 81 ? 3.844 3.865 3.660 1.00 95.31 81 ILE A O 1
ATOM 620 N N . VAL A 1 82 ? 4.938 5.810 3.972 1.00 95.38 82 VAL A N 1
ATOM 621 C CA . VAL A 1 82 ? 6.212 5.200 4.348 1.00 95.38 82 VAL A CA 1
ATOM 622 C C . VAL A 1 82 ? 6.299 5.182 5.865 1.00 95.38 82 VAL A C 1
ATOM 624 O O . VAL A 1 82 ? 6.378 6.237 6.491 1.00 95.38 82 VAL A O 1
ATOM 627 N N . CYS A 1 83 ? 6.286 3.991 6.453 1.00 93.06 83 CYS A N 1
ATOM 628 C CA . CYS A 1 83 ? 6.375 3.806 7.897 1.00 93.06 83 CYS A CA 1
ATOM 629 C C . CYS A 1 83 ? 7.144 2.528 8.259 1.00 93.06 83 CYS A C 1
ATOM 631 O O . CYS A 1 83 ? 7.244 1.577 7.480 1.00 93.06 83 CYS A O 1
ATOM 633 N N . GLY A 1 84 ? 7.724 2.520 9.458 1.00 90.25 84 GLY A N 1
ATOM 634 C CA . GLY A 1 84 ? 8.326 1.341 10.085 1.00 90.25 84 GLY A CA 1
ATOM 635 C C . GLY A 1 84 ? 7.435 0.801 11.206 1.00 90.25 84 GLY A C 1
ATOM 636 O O . GLY A 1 84 ? 6.382 1.361 11.468 1.00 90.25 84 GLY A O 1
ATOM 637 N N . GLY A 1 85 ? 7.863 -0.275 11.872 1.00 89.25 85 GLY A N 1
ATOM 638 C CA . GLY A 1 85 ? 7.184 -0.790 13.074 1.00 89.25 85 GLY A CA 1
ATOM 639 C C . GLY A 1 85 ? 6.285 -2.005 12.842 1.00 89.25 85 GLY A C 1
ATOM 640 O O . GLY A 1 85 ? 6.366 -2.655 11.792 1.00 89.25 85 GLY A O 1
ATOM 641 N N . ASP A 1 86 ? 5.466 -2.332 13.840 1.00 93.81 86 ASP A N 1
ATOM 642 C CA . ASP A 1 86 ? 4.532 -3.458 13.790 1.00 93.81 86 ASP A CA 1
ATOM 643 C C . ASP A 1 86 ? 3.397 -3.209 12.781 1.00 93.81 86 ASP A C 1
ATOM 645 O O . ASP A 1 86 ? 3.008 -2.066 12.532 1.00 93.81 86 ASP A O 1
ATOM 649 N N . ILE A 1 87 ? 2.906 -4.272 12.139 1.00 91.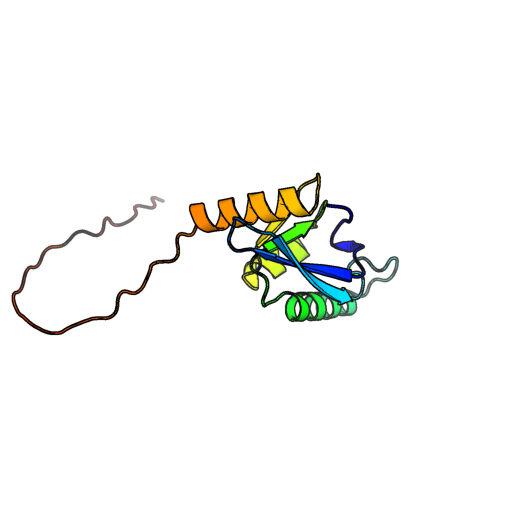69 87 ILE A N 1
ATOM 650 C CA . ILE A 1 87 ? 1.899 -4.151 11.079 1.00 91.69 87 ILE A CA 1
ATOM 651 C C . ILE A 1 87 ? 0.551 -3.715 11.655 1.00 91.69 87 ILE A C 1
ATOM 653 O O . ILE A 1 87 ? -0.051 -2.787 11.115 1.00 91.69 87 ILE A O 1
ATOM 657 N N . GLU A 1 88 ? 0.085 -4.349 12.729 1.00 92.69 88 GLU A N 1
ATOM 658 C CA . GLU A 1 88 ? -1.235 -4.073 13.300 1.00 92.69 88 GLU A CA 1
ATOM 659 C C . GLU A 1 88 ? -1.276 -2.680 13.925 1.00 92.69 88 GLU A C 1
ATOM 661 O O . GLU A 1 88 ? -2.213 -1.919 13.668 1.00 92.69 88 GLU A O 1
ATOM 666 N N . GLU A 1 89 ? -0.226 -2.305 14.662 1.00 93.88 89 GLU A N 1
ATOM 667 C CA . GLU A 1 89 ? -0.102 -0.959 15.231 1.00 93.88 89 GLU A CA 1
ATOM 668 C C . GLU A 1 89 ? -0.121 0.112 14.137 1.00 93.88 89 GLU A C 1
ATOM 670 O O . GLU A 1 89 ? -0.895 1.069 14.219 1.00 93.88 89 GLU A O 1
ATOM 675 N N . SER A 1 90 ? 0.661 -0.088 13.070 1.00 95.00 90 SER A N 1
ATOM 676 C CA . SER A 1 90 ? 0.712 0.850 11.945 1.00 95.00 90 SER A CA 1
ATOM 677 C C . SER A 1 90 ? -0.644 0.972 11.247 1.00 95.00 90 SER A C 1
ATOM 679 O O . SER A 1 90 ? -1.088 2.079 10.946 1.00 95.00 90 SER A O 1
ATOM 681 N N . VAL A 1 91 ? -1.330 -0.146 10.975 1.00 95.44 91 VAL A N 1
ATOM 682 C CA . VAL A 1 91 ? -2.660 -0.113 10.342 1.00 95.44 91 VAL A CA 1
ATOM 683 C C . VAL A 1 91 ? -3.630 0.689 11.204 1.00 95.44 91 VAL A C 1
ATOM 685 O O . VAL A 1 91 ? -4.305 1.588 10.698 1.00 95.44 91 VAL A O 1
ATOM 688 N N . LEU A 1 92 ? -3.668 0.411 12.506 1.00 95.12 92 LEU A N 1
ATOM 689 C CA . LEU A 1 92 ? -4.571 1.085 13.429 1.00 95.12 92 LEU A CA 1
ATOM 690 C C . LEU A 1 92 ? -4.287 2.591 13.513 1.00 95.12 92 LEU A C 1
ATOM 692 O O . LEU A 1 92 ? -5.216 3.402 13.479 1.00 95.12 92 LEU A O 1
ATOM 696 N N . GLU A 1 93 ? -3.016 2.972 13.616 1.00 94.19 93 GLU A N 1
ATOM 697 C CA . GLU A 1 93 ? -2.584 4.368 13.682 1.00 94.19 9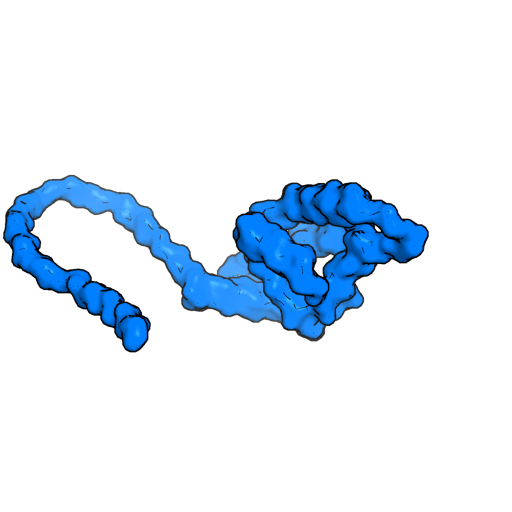3 GLU A CA 1
ATOM 698 C C . GLU A 1 93 ? -2.985 5.146 12.424 1.00 94.19 93 GLU A C 1
ATOM 700 O O . GLU A 1 93 ? -3.646 6.186 12.517 1.00 94.19 93 GLU A O 1
ATOM 705 N N . TYR A 1 94 ? -2.652 4.633 11.237 1.00 95.12 94 TYR A N 1
ATOM 706 C CA . TYR A 1 94 ? -2.881 5.371 9.995 1.00 95.12 94 TYR A CA 1
ATOM 707 C C . TYR A 1 94 ? -4.348 5.389 9.563 1.00 95.12 94 TYR A C 1
ATOM 709 O O . TYR A 1 94 ? -4.788 6.370 8.960 1.00 95.12 94 TYR A O 1
ATOM 717 N N . VAL A 1 95 ? -5.146 4.384 9.933 1.00 94.62 95 VAL A N 1
ATOM 718 C CA . VAL A 1 95 ? -6.604 4.432 9.740 1.00 94.62 95 VAL A CA 1
ATOM 719 C C . VAL A 1 95 ? -7.241 5.496 10.639 1.00 94.62 95 VAL A C 1
ATOM 721 O O . VAL A 1 95 ? -8.083 6.269 10.171 1.00 94.62 95 VAL A O 1
ATOM 724 N N . LYS A 1 96 ? -6.810 5.609 11.905 1.00 93.62 96 LYS A N 1
ATOM 725 C CA . LYS A 1 96 ? -7.258 6.689 12.805 1.00 93.62 96 LYS A CA 1
ATOM 726 C C . LYS A 1 96 ? -6.876 8.062 12.260 1.00 93.62 96 LYS A C 1
ATOM 728 O O . LYS A 1 96 ? -7.722 8.955 12.224 1.00 93.62 96 LYS A O 1
ATOM 733 N N . PHE A 1 97 ? -5.632 8.216 11.808 1.00 92.38 97 PHE A N 1
ATOM 734 C CA . PHE A 1 97 ? -5.154 9.451 11.190 1.00 92.38 97 PHE A CA 1
ATOM 735 C C . PHE A 1 97 ? -5.994 9.834 9.967 1.00 92.38 97 PHE A C 1
ATOM 737 O O . PHE A 1 97 ? -6.482 10.962 9.890 1.00 92.38 97 PHE A O 1
ATOM 744 N N . LEU A 1 98 ? -6.225 8.891 9.047 1.00 91.31 98 LEU A N 1
ATOM 745 C CA . LEU A 1 98 ? -7.026 9.126 7.847 1.00 91.31 98 LEU A CA 1
ATOM 746 C C . LEU A 1 98 ? -8.446 9.582 8.208 1.00 91.31 98 LEU A C 1
ATOM 748 O O . LEU A 1 98 ? -8.943 10.555 7.649 1.00 91.31 98 LEU A O 1
ATOM 752 N N . ARG A 1 99 ? -9.081 8.927 9.184 1.00 90.25 99 ARG A N 1
ATOM 753 C CA . ARG A 1 99 ? -10.433 9.271 9.644 1.00 90.25 99 ARG A CA 1
ATOM 754 C C . ARG A 1 99 ? -10.503 10.634 10.339 1.00 90.25 99 ARG A C 1
ATOM 756 O O . ARG A 1 99 ? -11.527 11.306 10.238 1.00 90.25 99 ARG A O 1
ATOM 763 N N . TYR A 1 100 ? -9.444 11.028 11.045 1.00 89.88 100 TYR A N 1
ATOM 764 C CA . TYR A 1 100 ? -9.339 12.347 11.668 1.00 89.88 100 TYR A CA 1
ATOM 765 C C . TYR A 1 100 ? -9.173 13.455 10.623 1.00 89.88 100 TYR A C 1
ATOM 767 O O . TYR A 1 100 ? -9.863 14.469 10.693 1.00 89.88 100 TYR A O 1
ATOM 775 N N . MET A 1 101 ? -8.286 13.251 9.646 1.00 87.19 101 MET A N 1
ATOM 776 C CA . MET A 1 101 ? -8.004 14.235 8.596 1.00 87.19 101 MET A CA 1
ATOM 777 C C . MET A 1 101 ? -9.142 14.355 7.576 1.00 87.19 101 MET A C 1
ATOM 779 O O . MET A 1 101 ? 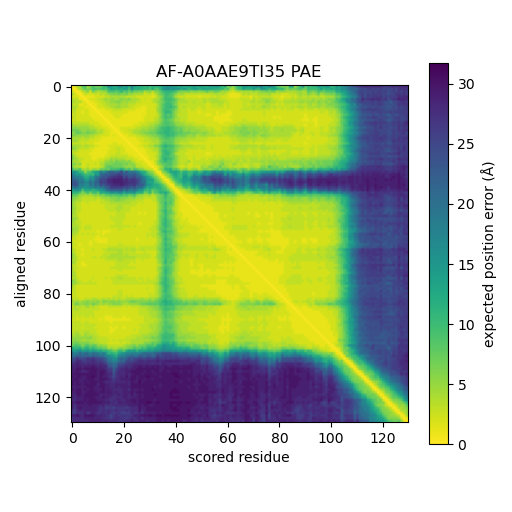-9.417 15.449 7.088 1.00 87.19 101 MET A O 1
ATOM 783 N N . TYR A 1 102 ? -9.831 13.250 7.284 1.00 83.56 102 TYR A N 1
ATOM 784 C CA . TYR A 1 102 ? -10.933 13.185 6.324 1.00 83.56 102 TYR A CA 1
ATOM 785 C C . TYR A 1 102 ? -12.202 12.649 6.999 1.00 83.56 102 TYR A C 1
ATOM 787 O O . TYR A 1 102 ? -12.613 11.509 6.752 1.00 83.56 102 TYR A O 1
ATOM 795 N N . PRO A 1 103 ? -12.848 13.447 7.869 1.00 74.94 103 PRO A N 1
ATOM 796 C CA . PRO A 1 103 ? -14.087 13.032 8.501 1.00 74.94 103 PRO A CA 1
ATOM 797 C C . PRO A 1 103 ? -15.159 12.830 7.427 1.00 74.94 103 PRO A C 1
ATOM 799 O O . PRO A 1 103 ? -15.496 13.746 6.675 1.00 74.94 103 PRO A O 1
ATOM 802 N N . VAL A 1 104 ? -15.708 11.615 7.354 1.00 66.00 104 VAL A N 1
ATOM 803 C CA . VAL A 1 104 ? -16.825 11.295 6.458 1.00 66.00 104 VAL A CA 1
ATOM 804 C C . VAL A 1 104 ? -17.990 12.230 6.790 1.00 66.00 104 VAL A C 1
ATOM 806 O O . VAL A 1 104 ? -18.591 12.128 7.861 1.00 66.00 104 VAL A O 1
ATOM 809 N N . GLN A 1 105 ? -18.321 13.136 5.867 1.00 58.81 105 GLN A N 1
ATOM 810 C CA . GLN A 1 105 ? -19.531 13.952 5.939 1.00 58.81 105 GLN A CA 1
ATOM 811 C C . GLN A 1 105 ? -20.734 13.003 5.877 1.00 58.81 105 GLN A C 1
ATOM 813 O O . GLN A 1 105 ? -21.096 12.488 4.819 1.00 58.81 105 GLN A O 1
ATOM 818 N N . SER A 1 106 ? -21.333 12.711 7.031 1.00 51.72 106 SER A N 1
ATOM 819 C CA . SER A 1 106 ? -22.556 11.916 7.119 1.00 51.72 106 SER A CA 1
ATOM 820 C C . SER A 1 106 ? -23.674 12.665 6.397 1.00 51.72 106 SER A C 1
ATOM 822 O O . SER A 1 106 ? -24.195 13.659 6.905 1.00 51.72 106 SER A O 1
ATOM 824 N N . ASN A 1 107 ? -24.049 12.206 5.202 1.00 47.94 107 ASN A N 1
ATOM 825 C CA . ASN A 1 107 ? -25.208 12.750 4.511 1.00 47.94 107 ASN A CA 1
ATOM 826 C C . ASN A 1 107 ? -26.475 12.287 5.250 1.00 47.94 107 ASN A C 1
ATOM 828 O O . ASN A 1 107 ? -27.005 11.202 5.006 1.00 47.94 107 ASN A O 1
ATOM 832 N N . LYS A 1 108 ? -26.944 13.092 6.208 1.00 47.84 108 LYS A N 1
ATOM 833 C CA . LYS A 1 108 ? -28.241 12.891 6.860 1.00 47.84 108 LYS A CA 1
ATOM 834 C C . LYS A 1 108 ? -29.353 13.190 5.856 1.00 47.84 108 LYS A C 1
ATOM 836 O O . LYS A 1 108 ? -29.738 14.339 5.663 1.00 47.84 108 LYS A O 1
ATOM 841 N N . GLY A 1 109 ? -29.926 12.156 5.250 1.00 47.25 109 GLY A N 1
ATOM 842 C CA . GLY A 1 109 ? -31.198 12.286 4.545 1.00 47.25 109 GLY A CA 1
ATOM 843 C C . GLY A 1 109 ? -32.383 12.375 5.517 1.00 47.25 109 GLY A C 1
ATOM 844 O O . GLY A 1 109 ? -32.709 11.378 6.156 1.00 47.25 109 GLY A O 1
ATOM 845 N N . SER A 1 110 ? -33.075 13.527 5.599 1.00 41.56 110 SER A N 1
ATOM 846 C CA . SER A 1 110 ? -34.544 13.582 5.797 1.00 41.56 110 SER A CA 1
ATOM 847 C C . SER A 1 110 ? -35.180 14.991 5.795 1.00 41.56 110 SER A C 1
ATOM 849 O O . SER A 1 110 ? -34.891 15.811 6.656 1.00 41.56 110 SER A O 1
ATOM 851 N N . LYS A 1 111 ? -36.192 15.139 4.915 1.00 43.22 111 LYS A N 1
ATOM 852 C CA . LYS A 1 111 ? -37.478 15.884 5.035 1.00 43.22 111 LYS A CA 1
ATOM 853 C C . LYS A 1 111 ? -37.572 17.418 4.806 1.00 43.22 111 LYS A C 1
ATOM 855 O O . LYS A 1 111 ? -37.430 18.224 5.708 1.00 43.22 111 LYS A O 1
ATOM 860 N N . ARG A 1 112 ? -38.017 17.751 3.580 1.00 40.66 112 ARG A N 1
ATOM 861 C CA . ARG A 1 112 ? -39.166 18.599 3.142 1.00 40.66 112 ARG A CA 1
ATOM 862 C C . ARG A 1 112 ? -39.570 19.879 3.935 1.00 40.66 112 ARG A C 1
ATOM 864 O O . ARG A 1 112 ? -40.149 19.791 5.008 1.00 40.66 112 ARG A O 1
ATOM 871 N N . ASN A 1 113 ? -39.500 21.006 3.199 1.00 38.34 113 ASN A N 1
ATOM 872 C CA . ASN A 1 113 ? -40.303 22.257 3.198 1.00 38.34 113 ASN A CA 1
ATOM 873 C C . ASN A 1 113 ? -40.211 23.289 4.350 1.00 38.34 113 ASN A C 1
ATOM 875 O O . ASN A 1 113 ? -40.861 23.120 5.375 1.00 38.34 113 ASN A O 1
ATOM 879 N N . LYS A 1 114 ? -39.658 24.484 4.058 1.00 40.03 114 LYS A N 1
ATOM 880 C CA . LYS A 1 114 ? -40.383 25.761 3.788 1.00 40.03 114 LYS A CA 1
ATOM 881 C C . LYS A 1 114 ? -39.411 26.961 3.766 1.00 40.03 114 LYS A C 1
ATOM 883 O O . LYS A 1 114 ? -38.797 27.251 4.775 1.00 40.03 114 LYS A O 1
ATOM 888 N N . GLY A 1 115 ? -39.401 27.689 2.643 1.00 32.38 115 GLY A N 1
ATOM 889 C CA . GLY A 1 115 ? -39.479 29.158 2.588 1.00 32.38 115 GLY A CA 1
ATOM 890 C C . GLY A 1 115 ? -38.310 30.048 3.050 1.00 32.38 115 GLY A C 1
ATOM 891 O O . GLY A 1 115 ? -37.876 29.992 4.188 1.00 32.38 115 GLY A O 1
ATOM 892 N N . VAL A 1 116 ? -38.041 31.034 2.182 1.00 39.12 116 VAL A N 1
ATOM 893 C CA . VAL A 1 116 ? -37.568 32.415 2.433 1.00 39.12 116 VAL A CA 1
ATOM 894 C C . VAL A 1 116 ? -36.116 32.730 2.027 1.00 39.12 116 VAL A C 1
ATOM 896 O O . VAL A 1 116 ? -35.161 32.056 2.383 1.00 39.12 116 VAL A O 1
ATOM 899 N N . LYS A 1 117 ? -36.038 33.784 1.200 1.00 41.47 117 LYS A N 1
ATOM 900 C CA . LYS A 1 117 ? -34.902 34.405 0.504 1.00 41.47 117 LYS A CA 1
ATOM 901 C C . LYS A 1 117 ? -33.876 35.038 1.454 1.00 41.47 117 LYS A C 1
ATOM 903 O O . LYS A 1 117 ? -34.261 35.564 2.492 1.00 41.47 117 LYS A O 1
ATOM 908 N N . GLY A 1 118 ? -32.632 35.165 0.986 1.00 35.69 118 GLY A N 1
ATOM 909 C CA . GLY A 1 118 ? -31.654 36.115 1.525 1.00 35.69 118 GLY A CA 1
ATOM 910 C C . GLY A 1 118 ? -30.340 36.113 0.741 1.00 35.69 118 GLY A C 1
ATOM 911 O O . GLY A 1 118 ? -29.580 35.159 0.828 1.00 35.69 118 GLY A O 1
ATOM 912 N N . ASN A 1 119 ? -30.110 37.173 -0.038 1.00 38.00 119 ASN A N 1
ATOM 913 C CA . ASN A 1 119 ? -28.844 37.507 -0.700 1.00 38.00 119 ASN A CA 1
ATOM 914 C C . ASN A 1 119 ? -27.775 37.881 0.342 1.00 38.00 119 ASN A C 1
ATOM 916 O O . ASN A 1 119 ? -28.137 38.522 1.323 1.00 38.00 119 ASN A O 1
ATOM 920 N N . HIS A 1 120 ? -26.492 37.625 0.078 1.00 38.94 120 HIS A N 1
ATOM 921 C CA . HIS A 1 120 ? -25.463 38.663 -0.119 1.00 38.94 120 HIS A CA 1
ATOM 922 C C . HIS A 1 120 ? -24.114 38.003 -0.447 1.00 38.94 120 HIS A C 1
ATOM 924 O O . HIS A 1 120 ? -23.859 36.863 -0.066 1.00 38.94 120 HIS A O 1
ATOM 930 N N . SER A 1 121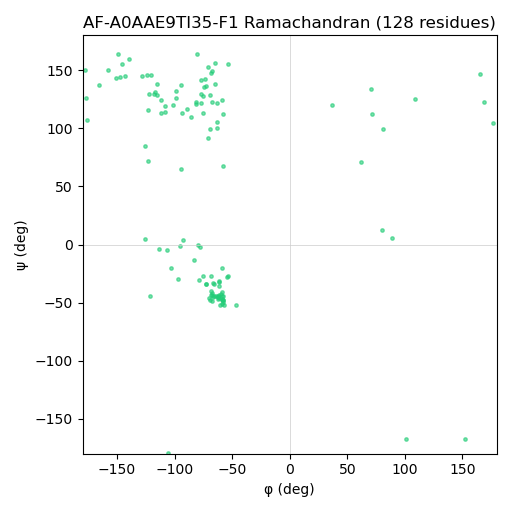 ? -23.312 38.727 -1.219 1.00 43.78 121 SER A N 1
ATOM 931 C CA . SER A 1 121 ? -21.964 38.417 -1.681 1.00 43.78 121 SER A CA 1
ATOM 932 C C . SER A 1 121 ? -20.991 38.059 -0.555 1.00 43.78 121 SER A C 1
ATOM 934 O O . SER A 1 121 ? -21.193 38.487 0.576 1.00 43.78 121 SER A O 1
ATOM 936 N N . ASP A 1 122 ? -19.939 37.299 -0.885 1.00 42.66 122 ASP A N 1
ATOM 937 C CA . ASP A 1 122 ? -18.541 37.772 -0.827 1.00 42.66 122 ASP A CA 1
ATOM 938 C C . ASP A 1 122 ? -17.572 36.621 -1.179 1.00 42.66 122 ASP A C 1
ATOM 940 O O . ASP A 1 122 ? -17.332 35.709 -0.391 1.00 42.66 122 ASP A O 1
ATOM 944 N N . LEU A 1 123 ? -17.014 36.662 -2.396 1.00 39.62 123 LEU A N 1
ATOM 945 C CA . LEU A 1 123 ? -15.819 35.909 -2.794 1.00 39.62 123 LEU A CA 1
ATOM 946 C C . LEU A 1 123 ? -14.672 36.923 -2.928 1.00 39.62 123 LEU A C 1
ATOM 948 O O . LEU A 1 123 ? -14.796 37.832 -3.754 1.00 39.62 123 LEU A O 1
ATOM 952 N N . PRO A 1 124 ? -13.571 36.817 -2.165 1.00 42.78 124 PRO A N 1
ATOM 953 C CA . PRO A 1 124 ? -12.398 37.643 -2.408 1.00 42.78 124 PRO A CA 1
ATOM 954 C C . PRO A 1 124 ? -11.640 37.139 -3.645 1.00 42.78 124 PRO A C 1
ATOM 956 O O . PRO A 1 124 ? -11.333 35.957 -3.780 1.00 42.78 124 PRO A O 1
ATOM 959 N N . ILE A 1 125 ? -11.382 38.071 -4.563 1.00 47.25 125 ILE A N 1
ATOM 960 C CA . ILE A 1 125 ? -10.609 37.901 -5.796 1.00 47.25 125 ILE A CA 1
ATOM 961 C C . ILE A 1 125 ? -9.116 37.887 -5.443 1.00 47.25 125 ILE A C 1
ATOM 963 O O . ILE A 1 125 ? -8.599 38.858 -4.892 1.00 47.25 125 ILE A O 1
ATOM 967 N N . GLU A 1 126 ? -8.432 36.805 -5.804 1.00 40.53 126 GLU A N 1
ATOM 968 C CA . GLU A 1 126 ? -6.974 36.661 -5.744 1.00 40.53 126 GLU A CA 1
ATOM 969 C C . GLU A 1 126 ? -6.282 37.739 -6.605 1.00 40.53 126 GLU A C 1
ATO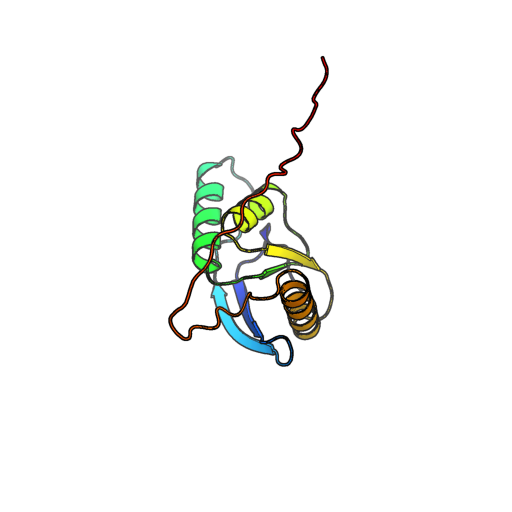M 971 O O . GLU A 1 126 ? -6.548 37.873 -7.802 1.00 40.53 126 GLU A O 1
ATOM 976 N N . HIS A 1 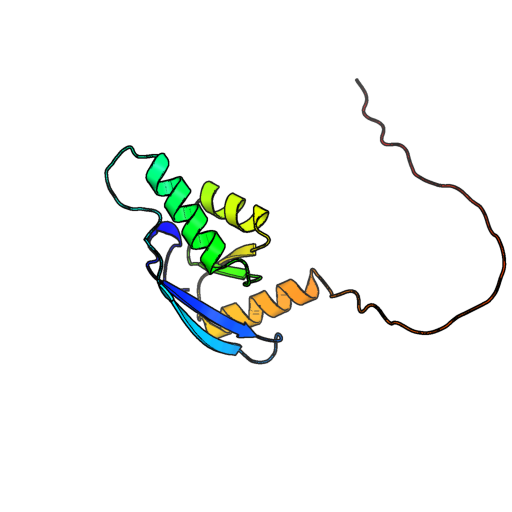127 ? -5.384 38.517 -5.994 1.00 37.81 127 HIS A N 1
ATOM 977 C CA . HIS A 1 127 ? -4.427 39.388 -6.678 1.00 37.81 127 HIS A CA 1
ATOM 978 C C . HIS A 1 127 ? -3.143 38.601 -6.970 1.00 37.81 127 HIS A C 1
ATOM 980 O O . HIS A 1 127 ? -2.419 38.251 -6.042 1.00 37.81 127 HIS A O 1
ATOM 986 N N . PHE A 1 128 ? -2.809 38.414 -8.247 1.00 40.78 128 PHE A N 1
ATOM 987 C CA . PHE A 1 128 ? -1.430 38.178 -8.676 1.00 40.78 128 PHE A CA 1
ATOM 988 C C . PHE A 1 128 ? -0.963 39.387 -9.484 1.00 40.78 128 PHE A C 1
ATOM 990 O O . PHE A 1 128 ? -1.507 39.694 -10.545 1.00 40.78 128 PHE A O 1
ATOM 997 N N . GLY A 1 129 ? 0.004 40.102 -8.907 1.00 42.88 129 GLY A N 1
ATOM 998 C CA . GLY A 1 129 ? 0.731 41.189 -9.546 1.00 42.88 129 GLY A CA 1
ATOM 999 C C . GLY A 1 129 ? 1.685 40.677 -10.623 1.00 42.88 129 GLY A C 1
ATOM 1000 O O . GLY A 1 129 ? 2.140 39.532 -10.575 1.00 42.88 129 GLY A O 1
ATOM 1001 N N . GLY A 1 130 ? 1.943 41.553 -11.593 1.00 35.50 130 GLY A N 1
ATOM 1002 C CA . GLY A 1 130 ? 3.098 41.481 -12.486 1.00 35.50 130 GLY A CA 1
ATOM 1003 C C . GLY A 1 130 ? 4.284 42.272 -11.955 1.00 35.50 130 GLY A C 1
ATOM 1004 O O . GLY A 1 130 ? 4.181 42.826 -10.835 1.00 35.50 130 GLY A O 1
#

pLDDT: mean 79.36, std 21.66, range [32.38, 97.38]

Nearest PDB structures (foldseek):
  1p90-assembly1_A  TM=7.543E-01  e=7.697E-05  Azotobacter vinelandii
  1jlk-assembly1_B  TM=3.880E-01  e=8.645E-01  Synechocystis sp. PCC 6803
  1k66-assembly1_B  TM=3.919E-01  e=1.923E+00  Tolypothrix sp. PCC 7601
  6ifi-assembly1_B  TM=4.064E-01  e=8.900E+00  Vibrio cholerae

Radius of gyration: 21.06 Å; Cα contacts (8 Å, |Δi|>4): 149; chains: 1; bounding box: 59×53×38 Å

InterPro domains:
  IPR003731 Dinitrogenase iron-molybdenum cofactor biosynthesis [PF02579] (2-95)
  IPR036105 Dinitrogenase iron-molybdenum cofactor biosynthesis superfamily [G3DSA:3.30.420.130] (1-104)
  IPR036105 Dinitrogenase iron-molybdenum cofactor biosynthesis superfamily [SSF53146] (2-99)
  IPR051840 NifX/NifY domain-containing protein [PTHR33937] (1-96)

Mean predicted aligned error: 11.76 Å

Sequence (130 aa):
MNQHFGRAKEFMIYESDGTIVNFIGIRKVQSYCHGKADCNGDKVETMKEILSMVRDCALLLSSGIGEAPKEALQEAGVLPIVCGGDIEESVLEYVKFLRYMYPVQSNKGSKRNKGVKGNHSDLPIEHFGG

Secondary structure (DSSP, 8-state):
----GGG-SEEEEEEE-SS-EEEEEEEE---S--SS---HHHHHHHHHHHHHHHTT-SEEEES---HHHHHHHHHTT-EEEE--S-HHHHHHHHHHHHHHHS---------------------PPPP---

Foldseek 3Di:
DPAAQQADQKDFDWDDPLPFIDTPGIDGADRLCDDDDPDPPVNVVSLVVVLVRCLPPQEDEHCYYDPVSQVVCVVSNYHYDRDDDDDGVVVSVVSVVCCVVDPPPPPDDDDDDDDDDDDDDDDDDDDDDD